Protein 4Y2M (pdb70)

Organism: Salmonella typhimurium (NCBI:txid90371)

Radius of gyration: 10.17 Å; Cα contacts (8 Å, |Δi|>4): 108; chains: 1; bounding box: 19×22×27 Å

InterPro domains:
  IPR006121 Heavy metal-associated domain, HMA [PF00403] (4-60)
  IPR006121 Heavy metal-associated domain, HMA [PS50846] (1-63)
  IPR006121 Heavy metal-associated domain, HMA [cd00371] (3-63)
  IPR036163 Heavy metal-associated domain superfamily [SSF55008] (3-62)

Foldseek 3Di:
DWKWAWPPQADPCSVVLLVVLQCVVPVPKDWDADNVRSMIDIDDPDDPVVSQVSCVVSVTHIDTD

B-factor: mean 24.21, std 12.2, range [10.39, 78.38]

Nearest PDB structures (foldseek):
  5f0u-assembly1_A  TM=9.841E-01  e=1.742E-12  Salmonella enterica subsp. enterica serovar Give str. S5-487
  2xmv-assembly1_A  TM=9.641E-01  e=7.329E-07  Synechocystis sp. PCC 6803
  2xmv-assembly1_B  TM=9.497E-01  e=1.405E-06  Synechocystis sp. PCC 6803
  4a47-assembly1_A  TM=9.427E-01  e=1.405E-06  Synechocystis sp. PCC 6803
  2xmk-assembly1_A  TM=9.264E-01  e=1.234E-06  Synechocystis sp. PCC 6803

Sequence (65 aa):
GMQFHIDDMTCGGCASTVKKKTILTLDANATVRTDPATRLVDVETSLSAEQIAAALQKAGFPPRER

CATH classification: 3.30.70.100

Structure (mmCIF, N/CA/C/O backbone):
data_4Y2M
#
_entry.id   4Y2M
#
_cell.length_a   36.993
_cell.length_b   36.993
_cell.length_c   169.761
_cell.angle_alpha   90.00
_cell.angle_beta   90.00
_cell.angle_gamma   120.00
#
_symmetry.space_group_name_H-M   'P 65 2 2'
#
loop_
_entity.id
_entity.type
_entity.pdbx_description
1 polymer 'Putative metal-binding transport protein'
2 non-polymer 'GOLD ION'
3 water water
#
loop_
_atom_site.group_PDB
_atom_site.id
_atom_site.type_symbol
_atom_site.label_atom_id
_atom_site.label_alt_id
_atom_site.label_comp_id
_atom_site.label_asym_id
_atom_site.label_entity_id
_atom_site.label_seq_id
_atom_site.pdbx_PDB_ins_code
_atom_site.Cartn_x
_atom_site.Cartn_y
_atom_site.Cartn_z
_atom_site.occupancy
_atom_site.B_iso_or_equiv
_atom_site.auth_seq_id
_atom_site.auth_comp_id
_atom_site.auth_asym_id
_atom_site.auth_atom_id
_atom_site.pdbx_PDB_model_num
ATOM 1 N N . GLY A 1 1 ? -0.691 -5.384 -12.086 1.00 54.63 0 GLY A N 1
ATOM 2 C CA . GLY A 1 1 ? -0.979 -5.665 -10.666 1.00 45.26 0 GLY A CA 1
ATOM 3 C C . GLY A 1 1 ? -0.861 -7.180 -10.494 1.00 40.29 0 GLY A C 1
ATOM 4 O O . GLY A 1 1 ? -1.689 -7.954 -10.982 1.00 47.38 0 GLY A O 1
ATOM 5 N N . MET A 1 2 ? 0.152 -7.550 -9.880 1.00 27.50 1 MET A N 1
ATOM 6 C CA . MET A 1 2 ? 0.547 -8.879 -9.784 1.00 23.68 1 MET A CA 1
ATOM 7 C C . MET A 1 2 ? 0.717 -9.203 -8.300 1.00 19.80 1 MET A C 1
ATOM 8 O O . MET A 1 2 ? 0.941 -8.291 -7.496 1.00 21.46 1 MET A O 1
ATOM 13 N N . GLN A 1 3 ? 0.528 -10.483 -7.854 1.00 19.14 2 GLN A N 1
ATOM 14 C CA . GLN A 1 3 ? 0.609 -10.783 -6.441 1.00 18.59 2 GLN A CA 1
ATOM 15 C C . GLN A 1 3 ? 1.387 -12.092 -6.254 1.00 17.32 2 GLN A C 1
ATOM 16 O O . GLN A 1 3 ? 1.244 -12.975 -7.131 1.00 20.32 2 GLN A O 1
ATOM 22 N N . PHE A 1 4 ? 2.211 -12.170 -5.268 1.00 16.83 3 PHE A N 1
ATOM 23 C CA . PHE A 1 4 ? 3.001 -13.285 -4.965 1.00 15.86 3 PHE A CA 1
ATOM 24 C C . PHE A 1 4 ? 2.804 -13.673 -3.539 1.00 17.42 3 PHE A C 1
ATOM 25 O O . PHE A 1 4 ? 2.648 -12.789 -2.668 1.00 18.37 3 PHE A O 1
ATOM 33 N N . HIS A 1 5 ? 2.914 -14.973 -3.226 1.00 13.62 4 HIS A N 1
ATOM 34 C CA . HIS A 1 5 ? 3.019 -15.420 -1.875 1.00 14.58 4 HIS A CA 1
ATOM 35 C C . HIS A 1 5 ? 4.425 -15.784 -1.568 1.00 14.95 4 HIS A C 1
ATOM 36 O O . HIS A 1 5 ? 5.056 -16.585 -2.361 1.00 15.65 4 HIS A O 1
ATOM 43 N N . ILE A 1 6 ? 5.009 -15.342 -0.485 1.00 14.26 5 ILE A N 1
ATOM 44 C CA . ILE A 1 6 ? 6.390 -15.604 -0.155 1.00 15.19 5 ILE A CA 1
ATOM 45 C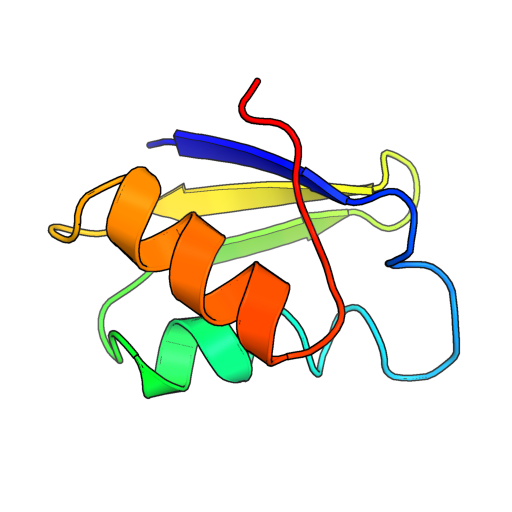 C . ILE A 1 6 ? 6.517 -16.220 1.193 1.00 19.25 5 ILE A C 1
ATOM 46 O O . ILE A 1 6 ? 6.491 -15.578 2.197 1.00 18.45 5 ILE A O 1
ATOM 51 N N . ASP A 1 7 ? 6.606 -17.522 1.208 1.00 20.48 6 ASP A N 1
ATOM 52 C CA . ASP A 1 7 ? 6.588 -18.224 2.451 1.00 24.33 6 ASP A CA 1
ATOM 53 C C . ASP A 1 7 ? 7.703 -17.927 3.335 1.00 25.36 6 ASP A C 1
ATOM 54 O O . ASP A 1 7 ? 7.541 -17.964 4.501 1.00 30.75 6 ASP A O 1
ATOM 59 N N . ASP A 1 8 ? 8.888 -17.521 2.782 1.00 23.99 7 ASP A N 1
ATOM 60 C CA . ASP A 1 8 ? 10.086 -17.193 3.581 1.00 29.18 7 ASP A CA 1
ATOM 61 C C . ASP A 1 8 ? 10.100 -15.812 4.106 1.00 27.21 7 ASP A C 1
ATOM 62 O O . ASP A 1 8 ? 11.087 -15.361 4.651 1.00 29.98 7 ASP A O 1
ATOM 67 N N . MET A 1 9 ? 9.026 -15.076 3.882 1.00 25.09 8 MET A N 1
ATOM 68 C CA . MET A 1 9 ? 8.990 -13.637 4.280 1.00 29.42 8 MET A CA 1
ATOM 69 C C . MET A 1 9 ? 8.373 -13.599 5.711 1.00 36.01 8 MET A C 1
ATOM 70 O O . MET A 1 9 ? 7.113 -13.256 5.922 1.00 41.29 8 MET A O 1
ATOM 75 N N . THR A 1 10 ? 9.181 -13.963 6.664 1.00 35.60 9 THR A N 1
ATOM 76 C CA . THR A 1 10 ? 8.771 -13.971 8.038 1.00 40.32 9 THR A CA 1
ATOM 77 C C . THR A 1 10 ? 9.871 -13.402 9.043 1.00 40.78 9 THR A C 1
ATOM 78 O O . THR A 1 10 ? 9.538 -12.879 10.066 1.00 47.47 9 THR A O 1
ATOM 82 N N . CYS A 1 11 ? 11.138 -13.592 8.721 1.00 40.87 10 CYS A N 1
ATOM 83 C CA . CYS A 1 11 ? 12.259 -13.206 9.640 1.00 45.92 10 CYS A CA 1
ATOM 84 C C . CYS A 1 11 ? 12.367 -11.656 9.800 1.00 49.34 10 CYS A C 1
ATOM 85 O O . CYS A 1 11 ? 11.814 -10.898 9.024 1.00 37.81 10 CYS A O 1
ATOM 88 N N . GLY A 1 12 ? 13.143 -11.235 10.768 1.00 45.85 11 GLY A N 1
ATOM 89 C CA . GLY A 1 12 ? 13.406 -9.855 10.972 1.00 44.39 11 GLY A CA 1
ATOM 90 C C . GLY A 1 12 ? 14.060 -9.236 9.767 1.00 38.29 11 GLY A C 1
ATOM 91 O O . GLY A 1 12 ? 15.161 -9.695 9.268 1.00 42.19 11 GLY A O 1
ATOM 92 N N . GLY A 1 13 ? 13.412 -8.222 9.254 1.00 40.10 12 GLY A N 1
ATOM 93 C CA . GLY A 1 13 ? 13.939 -7.433 8.181 1.00 33.44 12 GLY A CA 1
ATOM 94 C C . GLY A 1 13 ? 13.594 -7.997 6.758 1.00 32.84 12 GLY A C 1
ATOM 95 O O 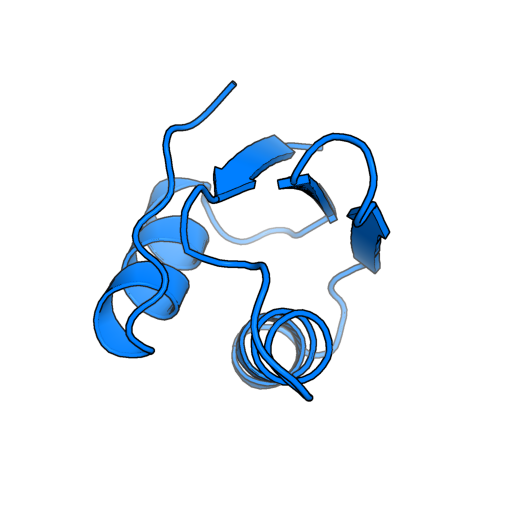. GLY A 1 13 ? 14.085 -7.455 5.695 1.00 30.01 12 GLY A O 1
ATOM 96 N N . CYS A 1 14 ? 12.862 -9.137 6.732 1.00 27.03 13 CYS A N 1
ATOM 97 C CA . CYS A 1 14 ? 12.634 -9.877 5.435 1.00 27.30 13 CYS A CA 1
ATOM 98 C C . CYS A 1 14 ? 11.694 -9.119 4.524 1.00 24.40 13 CYS A C 1
ATOM 99 O O . CYS A 1 14 ? 12.007 -8.918 3.311 1.00 21.86 13 CYS A O 1
ATOM 102 N N . ALA A 1 15 ? 10.635 -8.550 5.053 1.00 22.40 14 ALA A N 1
ATOM 103 C CA . ALA A 1 15 ? 9.670 -7.777 4.215 1.00 21.84 14 ALA A CA 1
ATOM 104 C C . ALA A 1 15 ? 10.409 -6.527 3.649 1.00 19.77 14 ALA A C 1
ATOM 105 O O . ALA A 1 15 ? 10.235 -6.211 2.453 1.00 16.96 14 ALA A O 1
ATOM 107 N N . SER A 1 16 ? 11.217 -5.871 4.457 1.00 19.94 15 SER A N 1
ATOM 108 C CA . SER A 1 16 ? 12.055 -4.752 3.944 1.00 19.08 15 SER A CA 1
ATOM 109 C C . SER A 1 16 ? 12.892 -5.189 2.876 1.00 19.51 15 SER A C 1
ATOM 110 O O . SER A 1 16 ? 13.019 -4.492 1.830 1.00 17.79 15 SER A O 1
ATOM 113 N N . THR A 1 17 ? 13.576 -6.391 2.963 1.00 19.03 16 THR A N 1
ATOM 114 C CA . THR A 1 17 ? 14.508 -6.798 1.965 1.00 19.19 16 THR A CA 1
ATOM 115 C C . THR A 1 17 ? 13.780 -7.107 0.644 1.00 17.53 16 THR A C 1
ATOM 116 O O . THR A 1 17 ? 14.229 -6.728 -0.445 1.00 17.66 16 THR A O 1
ATOM 120 N N . VAL A 1 18 ? 12.604 -7.717 0.771 1.00 15.94 17 VAL A N 1
ATOM 121 C CA . VAL A 1 18 ? 11.682 -7.961 -0.408 1.00 15.92 17 VAL A CA 1
ATOM 122 C C . VAL A 1 18 ? 11.382 -6.655 -1.123 1.00 14.81 17 VAL A C 1
ATOM 123 O O . VAL A 1 18 ? 11.494 -6.537 -2.331 1.00 14.22 17 VAL A O 1
ATOM 127 N N . LYS A 1 19 ? 10.898 -5.674 -0.343 1.00 14.15 18 LYS A N 1
ATOM 128 C CA A LYS A 1 19 ? 10.516 -4.353 -0.988 0.50 13.92 18 LYS A CA 1
ATOM 129 C CA B LYS A 1 19 ? 10.488 -4.395 -0.965 0.50 14.82 18 LYS A CA 1
ATOM 130 C C . LYS A 1 19 ? 11.714 -3.668 -1.612 1.00 14.57 18 LYS A C 1
ATOM 131 O O . LYS A 1 19 ? 11.607 -3.170 -2.729 1.00 14.30 18 LYS A O 1
ATOM 142 N N . LYS A 1 20 ? 12.856 -3.647 -0.901 1.00 14.11 19 LYS A N 1
ATOM 143 C CA . LYS A 1 20 ? 14.006 -3.043 -1.399 1.00 16.38 19 LYS A CA 1
ATOM 144 C C . LYS A 1 20 ? 14.534 -3.686 -2.650 1.00 15.58 19 LYS A C 1
ATOM 145 O O . LYS A 1 20 ? 14.956 -3.055 -3.618 1.00 16.40 19 LYS A O 1
ATOM 151 N N . THR A 1 21 ? 14.441 -5.044 -2.713 1.00 15.34 20 THR A N 1
ATOM 152 C CA . THR A 1 21 ? 14.867 -5.784 -3.867 1.00 16.32 20 THR A CA 1
ATOM 153 C C . THR A 1 21 ? 14.030 -5.318 -5.111 1.00 15.24 20 THR A C 1
ATOM 154 O O . THR A 1 21 ? 14.563 -5.129 -6.178 1.00 16.44 20 THR A O 1
ATOM 158 N N . ILE A 1 22 ? 12.698 -5.224 -4.934 1.00 15.49 21 ILE A N 1
ATOM 159 C CA . ILE A 1 22 ? 11.847 -4.902 -6.049 1.00 15.66 21 ILE A CA 1
ATOM 160 C C . ILE A 1 22 ? 12.109 -3.446 -6.502 1.00 14.56 21 ILE A C 1
ATOM 161 O O . ILE A 1 22 ? 12.192 -3.156 -7.642 1.00 15.50 21 ILE A O 1
ATOM 166 N N . LEU A 1 23 ? 12.230 -2.547 -5.528 1.00 13.71 22 LEU A N 1
ATOM 167 C CA . LEU A 1 23 ? 12.477 -1.105 -5.854 1.00 14.05 22 LEU A CA 1
ATOM 168 C C . LEU A 1 23 ? 13.839 -0.903 -6.503 1.00 16.32 22 LEU A C 1
ATOM 169 O O . LEU A 1 23 ? 13.984 -0.001 -7.330 1.00 19.57 22 LEU A O 1
ATOM 174 N N . THR A 1 24 ? 14.830 -1.749 -6.191 1.00 17.32 23 THR A N 1
ATOM 175 C CA . THR A 1 24 ? 16.081 -1.666 -6.845 1.00 19.74 23 THR A CA 1
ATOM 176 C C . THR A 1 24 ? 15.973 -2.121 -8.301 1.00 17.57 23 THR A C 1
ATOM 177 O O . THR A 1 24 ? 16.586 -1.531 -9.229 1.00 22.34 23 THR A O 1
ATOM 181 N N . LEU A 1 25 ? 15.184 -3.134 -8.548 1.00 17.01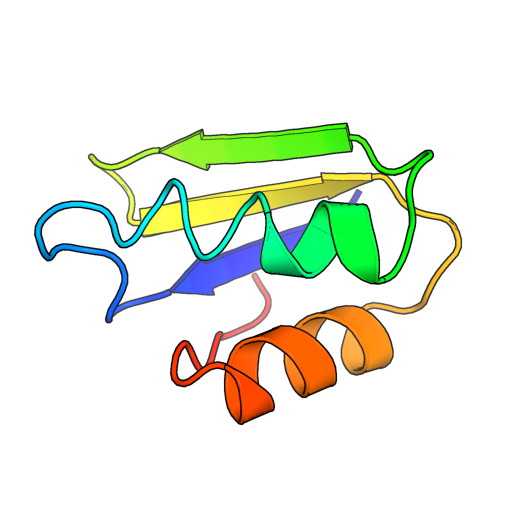 24 LEU A N 1
ATOM 182 C CA . LEU A 1 25 ? 14.964 -3.598 -9.928 1.00 18.34 24 LEU A CA 1
ATOM 183 C C . LEU A 1 25 ? 14.131 -2.543 -10.707 1.00 18.60 24 LEU A C 1
ATOM 184 O O . LEU A 1 25 ? 14.344 -2.339 -11.894 1.00 21.41 24 LEU A O 1
ATOM 189 N N . ASP A 1 26 ? 13.120 -1.952 -10.079 1.00 18.95 25 ASP A N 1
ATOM 190 C CA . ASP A 1 26 ? 12.220 -0.973 -10.788 1.00 16.94 25 ASP A CA 1
ATOM 191 C C . ASP A 1 26 ? 11.871 0.120 -9.733 1.00 17.51 25 ASP A C 1
ATOM 192 O O . ASP A 1 26 ? 10.984 -0.044 -8.932 1.00 16.92 25 ASP A O 1
ATOM 197 N N . ALA A 1 27 ? 12.558 1.235 -9.862 1.00 18.67 26 ALA A N 1
ATOM 198 C CA . ALA A 1 27 ? 12.365 2.290 -8.888 1.00 18.40 26 ALA A CA 1
ATOM 199 C C . ALA A 1 27 ? 11.005 2.927 -8.979 1.00 19.16 26 ALA A C 1
ATOM 200 O O . ALA A 1 27 ? 10.617 3.641 -8.001 1.00 20.04 26 ALA A O 1
ATOM 202 N N . ASN A 1 28 ? 10.269 2.715 -10.050 1.00 18.11 27 ASN A N 1
ATOM 203 C CA . ASN A 1 28 ? 8.911 3.239 -10.176 1.00 18.44 27 ASN A CA 1
ATOM 204 C C . ASN A 1 28 ? 7.819 2.260 -9.781 1.00 19.09 27 ASN A C 1
ATOM 205 O O . ASN A 1 28 ? 6.626 2.533 -9.919 1.00 20.39 27 ASN A O 1
ATOM 210 N N . ALA A 1 29 ? 8.228 1.040 -9.308 1.00 17.95 28 ALA A N 1
ATOM 211 C CA . ALA A 1 29 ? 7.223 0.093 -8.926 1.00 18.11 28 ALA A CA 1
ATOM 212 C C . ALA A 1 29 ? 6.457 0.459 -7.653 1.00 17.13 28 ALA A C 1
ATOM 213 O O . ALA A 1 29 ? 7.000 1.311 -6.809 1.00 22.12 28 ALA A O 1
ATOM 215 N N . THR A 1 30 ? 5.315 -0.038 -7.443 1.00 17.45 29 THR A N 1
ATOM 216 C CA . THR A 1 30 ? 4.567 0.133 -6.212 1.00 19.76 29 THR A CA 1
ATOM 217 C C . THR A 1 30 ? 4.552 -1.278 -5.574 1.00 21.41 29 THR A C 1
ATOM 218 O O . THR A 1 30 ? 4.359 -2.279 -6.291 1.00 25.83 29 THR A O 1
ATOM 222 N N . VAL A 1 31 ? 4.850 -1.404 -4.329 1.00 21.05 30 VAL A N 1
ATOM 223 C CA . VAL A 1 31 ? 5.035 -2.759 -3.655 1.00 17.87 30 VAL A CA 1
ATOM 224 C C . VAL A 1 31 ? 4.383 -2.715 -2.322 1.00 22.48 30 VAL A C 1
ATOM 225 O O . VAL A 1 31 ? 4.688 -1.759 -1.518 1.00 31.03 30 VAL A O 1
ATOM 229 N N . ARG A 1 32 ? 3.565 -3.647 -2.035 1.00 21.85 31 ARG A N 1
ATOM 230 C CA . ARG A 1 32 ? 2.830 -3.714 -0.677 1.00 26.35 31 ARG A CA 1
ATOM 231 C C . ARG A 1 32 ? 3.260 -5.083 -0.159 1.00 22.98 31 ARG A C 1
ATOM 232 O O . ARG A 1 32 ? 3.205 -6.076 -0.955 1.00 22.39 31 ARG A O 1
ATOM 240 N N . THR A 1 33 ? 3.658 -5.193 1.074 1.00 17.88 32 THR A N 1
ATOM 241 C CA . THR A 1 33 ? 3.864 -6.453 1.734 1.00 16.32 32 THR A CA 1
ATOM 242 C C . THR A 1 33 ? 2.965 -6.561 2.952 1.00 20.30 32 THR A C 1
ATOM 243 O O . THR A 1 33 ? 2.639 -5.544 3.629 1.00 21.64 32 THR A O 1
ATOM 247 N N . ASP A 1 34 ? 2.466 -7.789 3.212 1.00 17.90 33 ASP A N 1
ATOM 248 C CA . ASP A 1 34 ? 1.571 -8.025 4.419 1.00 18.90 33 ASP A CA 1
ATOM 249 C C . ASP A 1 34 ? 2.110 -9.115 5.227 1.00 18.50 33 ASP A C 1
ATOM 250 O O . ASP A 1 34 ? 2.093 -10.271 4.773 1.00 19.19 33 ASP A O 1
ATOM 255 N N . PRO A 1 35 ? 2.572 -8.878 6.441 1.00 19.41 34 PRO A N 1
ATOM 256 C CA . PRO A 1 35 ? 3.160 -9.991 7.169 1.00 20.81 34 PRO A CA 1
ATOM 257 C C . PRO A 1 35 ? 2.163 -11.035 7.626 1.00 18.75 34 PRO A C 1
ATOM 258 O O . PRO A 1 35 ? 2.585 -12.186 7.832 1.00 21.95 34 PRO A O 1
ATOM 262 N N . ALA A 1 36 ? 0.905 -10.663 7.735 1.00 17.35 35 ALA A N 1
ATOM 263 C CA . ALA A 1 36 ? -0.106 -11.636 8.170 1.00 17.29 35 ALA A CA 1
ATOM 264 C C . ALA A 1 36 ? -0.385 -12.695 7.113 1.00 15.53 35 ALA A C 1
ATOM 265 O O . ALA A 1 36 ? -0.659 -13.842 7.433 1.00 18.10 35 ALA A O 1
ATOM 267 N N . THR A 1 37 ? -0.269 -12.318 5.822 1.00 14.30 36 THR A N 1
ATOM 268 C CA . THR A 1 37 ? -0.685 -13.175 4.705 1.00 12.73 36 THR A CA 1
ATOM 269 C C . THR A 1 37 ? 0.542 -13.628 3.880 1.00 12.87 36 THR A C 1
ATOM 270 O O . THR A 1 37 ? 0.383 -14.524 3.016 1.00 13.32 36 THR A O 1
ATOM 274 N N . ARG A 1 38 ? 1.699 -13.009 4.154 1.00 13.81 37 ARG A N 1
ATOM 275 C CA . ARG A 1 38 ? 2.938 -13.250 3.361 1.00 15.11 37 ARG A CA 1
ATOM 276 C C . ARG A 1 38 ? 2.694 -12.975 1.928 1.00 13.52 37 ARG A C 1
ATOM 277 O O . ARG A 1 38 ? 3.432 -13.514 1.047 1.00 16.73 37 ARG A O 1
ATOM 285 N N . LEU A 1 39 ? 1.744 -12.093 1.583 1.00 13.21 38 LEU A N 1
ATOM 286 C CA . LEU A 1 39 ? 1.450 -11.630 0.238 1.00 14.44 38 LEU A CA 1
ATOM 287 C C . LEU A 1 39 ? 2.239 -10.362 -0.101 1.00 16.19 38 LEU A C 1
ATOM 288 O O . LEU A 1 39 ? 2.366 -9.455 0.732 1.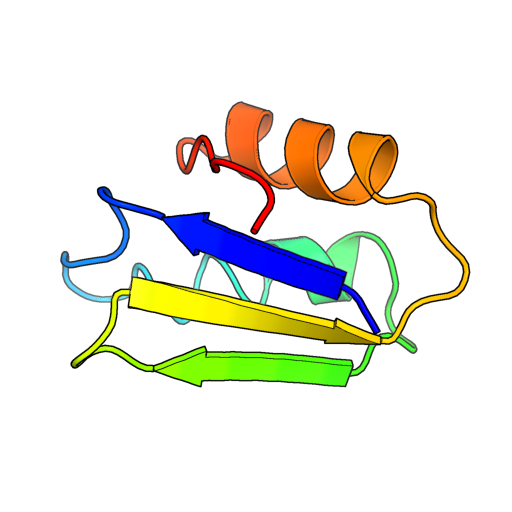00 16.77 38 LEU A O 1
ATOM 293 N N . VAL A 1 40 ? 2.651 -10.272 -1.359 1.00 16.26 39 VAL A N 1
ATOM 294 C CA . VAL A 1 40 ? 3.410 -9.099 -1.900 1.00 16.03 39 VAL A CA 1
ATOM 295 C C . VAL A 1 40 ? 2.648 -8.733 -3.149 1.00 17.41 39 VAL A C 1
ATOM 296 O O . VAL A 1 40 ? 2.451 -9.542 -4.100 1.00 17.44 39 VAL A O 1
ATOM 300 N N . ASP A 1 41 ? 2.129 -7.492 -3.218 1.00 18.33 40 ASP A N 1
ATOM 301 C CA . ASP A 1 41 ? 1.387 -6.980 -4.328 1.00 18.75 40 ASP A CA 1
ATOM 302 C C . ASP A 1 41 ? 2.321 -5.949 -5.070 1.00 17.51 40 ASP A C 1
ATOM 303 O O . ASP A 1 41 ? 2.981 -5.157 -4.439 1.00 18.38 40 ASP A O 1
ATOM 308 N N . VAL A 1 42 ? 2.453 -6.083 -6.382 1.00 16.42 41 VAL A N 1
ATOM 309 C CA . VAL A 1 42 ? 3.378 -5.263 -7.154 1.00 15.34 41 VAL A CA 1
ATOM 310 C C . VAL A 1 42 ? 2.708 -4.677 -8.327 1.00 15.10 41 VAL A C 1
ATOM 311 O O . VAL A 1 42 ? 2.074 -5.386 -9.147 1.00 18.54 41 VAL A O 1
ATOM 315 N N . GLU A 1 43 ? 2.895 -3.350 -8.544 1.00 17.41 42 GLU A N 1
ATOM 316 C CA . GLU A 1 43 ? 2.547 -2.703 -9.787 1.00 18.80 42 GLU A CA 1
ATOM 317 C C . GLU A 1 43 ? 3.777 -2.284 -10.435 1.00 18.19 42 GLU A C 1
ATOM 318 O O . GLU A 1 43 ? 4.572 -1.559 -9.911 1.00 17.39 42 GLU A O 1
ATOM 324 N N . THR A 1 44 ? 4.039 -2.761 -11.675 1.00 15.85 43 THR A N 1
ATOM 325 C CA . THR A 1 44 ? 5.243 -2.519 -12.407 1.00 15.69 43 THR A CA 1
ATOM 326 C C . THR A 1 44 ? 5.047 -2.765 -13.901 1.00 16.09 43 THR A C 1
ATOM 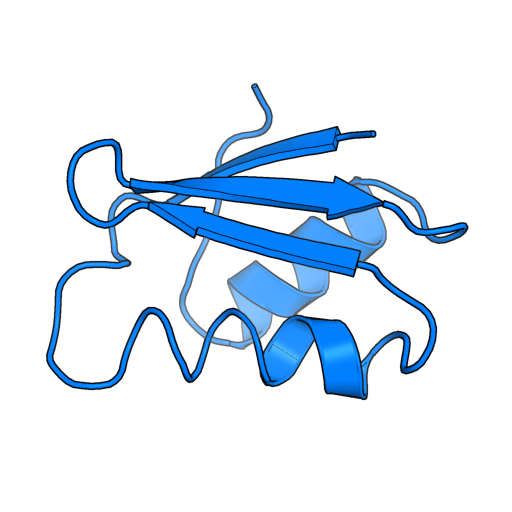327 O O . THR A 1 44 ? 4.136 -3.505 -14.253 1.00 18.11 43 THR A O 1
ATOM 331 N N . SER A 1 45 ? 5.847 -2.181 -14.695 1.00 18.47 44 SER A N 1
ATOM 332 C CA . SER A 1 45 ? 5.843 -2.506 -16.146 1.00 18.86 44 SER A CA 1
ATOM 333 C C . SER A 1 45 ? 6.694 -3.692 -16.482 1.00 17.95 44 SER A C 1
ATOM 334 O O . SER A 1 45 ? 6.583 -4.230 -17.624 1.00 20.37 44 SER A O 1
ATOM 337 N N . LEU A 1 46 ? 7.536 -4.171 -15.555 1.00 15.30 45 LEU A N 1
ATOM 338 C CA . LEU A 1 46 ? 8.254 -5.452 -15.726 1.00 16.89 45 LEU A CA 1
ATOM 339 C C . LEU A 1 46 ? 7.315 -6.588 -15.664 1.00 14.76 45 LEU A C 1
ATOM 340 O O . LEU A 1 46 ? 6.188 -6.527 -15.193 1.00 15.77 45 LEU A O 1
ATOM 345 N N . SER A 1 47 ? 7.811 -7.769 -16.114 1.00 13.14 46 SER A N 1
ATOM 346 C CA . SER A 1 47 ? 6.973 -8.940 -16.093 1.00 12.28 46 SER A CA 1
ATOM 347 C C . SER A 1 47 ? 6.959 -9.610 -14.742 1.00 11.65 46 SER A C 1
ATOM 348 O O . SER A 1 47 ? 7.856 -9.400 -13.923 1.00 13.59 46 SER A O 1
ATOM 351 N N . ALA A 1 48 ? 5.980 -10.462 -14.511 1.00 11.72 47 ALA A N 1
ATOM 352 C CA . ALA A 1 48 ? 5.909 -11.225 -13.345 1.00 10.95 47 ALA A CA 1
ATOM 353 C C . ALA A 1 48 ? 7.128 -12.160 -13.165 1.00 10.86 47 ALA A C 1
ATOM 354 O O . ALA A 1 48 ? 7.604 -12.353 -12.039 1.00 11.91 47 ALA A O 1
ATOM 356 N N . GLU A 1 49 ? 7.623 -12.670 -14.287 1.00 10.39 48 GLU A N 1
ATOM 357 C CA . GLU A 1 49 ? 8.805 -13.529 -14.237 1.00 12.07 48 GLU A CA 1
ATOM 358 C C . GLU A 1 49 ? 10.060 -12.782 -13.872 1.00 11.84 48 GLU A C 1
AT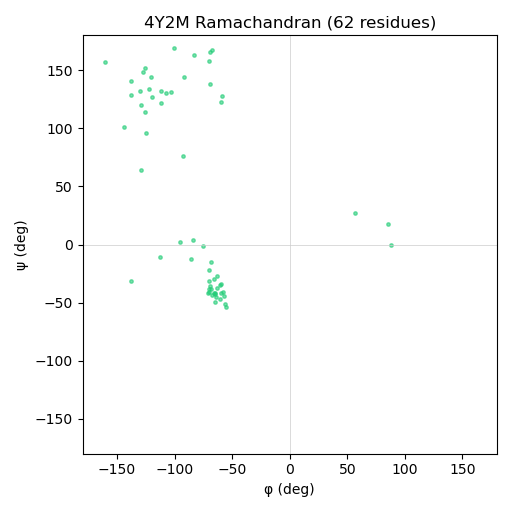OM 359 O O . GLU A 1 49 ? 10.895 -13.284 -13.145 1.00 11.79 48 GLU A O 1
ATOM 365 N N . GLN A 1 50 ? 10.196 -11.521 -14.321 1.00 10.63 49 GLN A N 1
ATOM 366 C CA . GLN A 1 50 ? 11.320 -10.680 -13.908 1.00 11.26 49 GLN A CA 1
ATOM 367 C C . GLN A 1 50 ? 11.301 -10.348 -12.428 1.00 11.02 49 GLN A C 1
ATOM 368 O O . GLN A 1 50 ? 12.322 -10.416 -11.743 1.00 12.06 49 GLN A O 1
ATOM 374 N N . ILE A 1 51 ? 10.082 -10.039 -11.907 1.00 11.45 50 ILE A N 1
ATOM 375 C CA . ILE A 1 51 ? 9.984 -9.794 -10.507 1.00 12.60 50 ILE A CA 1
ATOM 376 C C . ILE A 1 51 ? 10.310 -11.048 -9.736 1.00 11.85 50 ILE A C 1
ATOM 377 O O . ILE A 1 51 ? 11.070 -11.037 -8.746 1.00 12.51 50 ILE A O 1
ATOM 382 N N . ALA A 1 52 ? 9.689 -12.197 -10.086 1.00 12.53 51 ALA A N 1
ATOM 383 C CA . ALA A 1 52 ? 9.951 -13.460 -9.393 1.00 11.40 51 ALA A CA 1
ATOM 384 C C . ALA A 1 52 ? 11.421 -13.849 -9.453 1.00 11.89 51 ALA A C 1
ATOM 385 O O . ALA A 1 52 ? 11.940 -14.348 -8.439 1.00 12.24 51 ALA A O 1
ATOM 387 N N . ALA A 1 53 ? 12.071 -13.668 -10.595 1.00 12.08 52 ALA A N 1
ATOM 388 C CA . ALA A 1 53 ? 13.503 -14.005 -10.716 1.00 11.75 52 ALA A CA 1
ATOM 389 C C . ALA A 1 53 ? 14.314 -13.235 -9.756 1.00 13.09 52 ALA A C 1
ATOM 390 O O . ALA A 1 53 ? 15.222 -13.768 -9.136 1.00 14.09 52 ALA A O 1
ATOM 392 N N . ALA A 1 54 ? 14.021 -11.944 -9.587 1.00 12.24 53 ALA A N 1
ATOM 393 C CA . ALA A 1 54 ? 14.734 -11.086 -8.638 1.00 13.26 53 ALA A CA 1
ATOM 394 C C . ALA A 1 54 ? 14.508 -11.526 -7.194 1.00 12.25 53 ALA A C 1
ATOM 395 O O . ALA A 1 54 ? 15.411 -11.555 -6.365 1.00 14.71 53 ALA A O 1
ATOM 397 N N . LEU A 1 55 ? 13.294 -11.854 -6.867 1.00 11.28 54 LEU A N 1
ATOM 398 C CA . LEU A 1 55 ? 12.945 -12.307 -5.537 1.00 11.23 54 LEU A CA 1
ATOM 399 C C . LEU A 1 55 ? 13.643 -13.606 -5.223 1.00 11.57 54 LEU A C 1
ATOM 400 O O . LEU A 1 55 ? 14.181 -13.786 -4.141 1.00 12.71 54 LEU A O 1
ATOM 405 N N . GLN A 1 56 ? 13.620 -14.537 -6.186 1.00 11.94 55 GLN A N 1
ATOM 406 C CA . GLN A 1 56 ? 14.343 -15.851 -6.039 1.00 12.00 55 GLN A CA 1
ATOM 407 C C . GLN A 1 56 ? 15.807 -15.597 -5.763 1.00 14.09 55 GLN A C 1
ATOM 408 O O . GLN A 1 56 ? 16.339 -16.168 -4.774 1.00 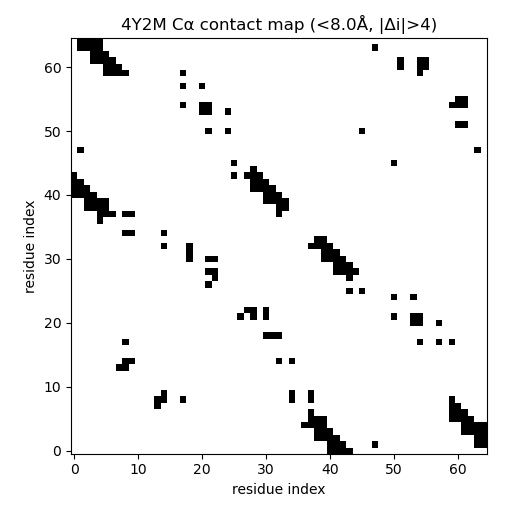13.44 55 GLN A O 1
ATOM 414 N N . LYS A 1 57 ? 16.474 -14.792 -6.548 1.00 12.86 56 LYS A N 1
ATOM 415 C CA . LYS A 1 57 ? 17.940 -14.535 -6.400 1.00 15.13 56 LYS A CA 1
ATOM 416 C C . LYS A 1 57 ? 18.216 -13.969 -5.042 1.00 15.83 56 LYS A C 1
ATOM 417 O O . LYS A 1 57 ? 19.342 -14.160 -4.522 1.00 18.24 56 LYS A O 1
ATOM 423 N N . ALA A 1 58 ? 17.320 -13.167 -4.474 1.00 14.01 57 ALA A N 1
ATOM 424 C CA . ALA A 1 58 ? 17.427 -12.602 -3.153 1.00 14.47 57 ALA A CA 1
ATOM 425 C C . ALA A 1 58 ? 17.163 -13.554 -2.022 1.00 15.63 57 ALA A C 1
ATOM 426 O O . ALA A 1 58 ? 17.168 -13.161 -0.874 1.00 17.30 57 ALA A O 1
ATOM 428 N N . GLY A 1 59 ? 16.832 -14.801 -2.319 1.00 13.64 58 GLY A N 1
ATOM 429 C CA . GLY A 1 59 ? 16.422 -15.753 -1.278 1.00 14.55 58 GLY A CA 1
ATOM 430 C C . GLY A 1 59 ? 15.006 -15.799 -0.839 1.00 14.76 58 GLY A C 1
ATOM 431 O O . GLY A 1 59 ? 14.632 -16.281 0.270 1.00 16.73 58 GLY A O 1
ATOM 432 N N . PHE A 1 60 ? 14.080 -15.235 -1.657 1.00 13.98 59 PHE A N 1
ATOM 433 C CA . PHE A 1 60 ? 12.660 -15.172 -1.316 1.00 13.97 59 PHE A CA 1
ATOM 434 C C . PHE A 1 60 ? 11.825 -15.700 -2.458 1.00 14.41 59 PHE A C 1
ATOM 435 O O . PHE A 1 60 ? 11.035 -15.018 -3.099 1.00 14.74 59 PHE A O 1
ATOM 443 N N . PRO A 1 61 ? 11.981 -17.019 -2.787 1.00 14.80 60 PRO A N 1
ATOM 444 C CA . PRO A 1 61 ? 11.212 -17.566 -3.883 1.00 14.14 60 PRO A CA 1
ATOM 445 C C . PRO A 1 61 ? 9.692 -17.436 -3.696 1.00 13.90 60 PRO A C 1
ATOM 446 O O . PRO A 1 61 ? 9.213 -17.851 -2.631 1.00 15.84 60 PRO A O 1
ATOM 450 N N . PRO A 1 62 ? 9.008 -16.897 -4.668 1.00 15.17 61 PRO A N 1
ATOM 451 C CA . PRO A 1 62 ? 7.555 -16.708 -4.566 1.00 15.97 61 PRO A CA 1
ATOM 452 C C . PRO A 1 62 ? 6.818 -17.700 -5.247 1.00 22.94 61 PRO A C 1
ATOM 453 O O . PRO A 1 62 ? 7.346 -18.380 -6.208 1.00 22.32 61 PRO A O 1
ATOM 457 N N . ARG A 1 63 ? 5.478 -17.731 -5.014 1.00 21.40 62 ARG A N 1
ATOM 458 C CA . ARG A 1 63 ? 4.520 -18.433 -5.904 1.00 24.19 62 ARG A CA 1
ATOM 459 C C . ARG A 1 63 ? 3.564 -17.352 -6.397 1.00 24.78 62 ARG A C 1
ATOM 460 O O . ARG A 1 63 ? 3.090 -16.564 -5.588 1.00 20.67 62 ARG A O 1
ATOM 468 N N . GLU A 1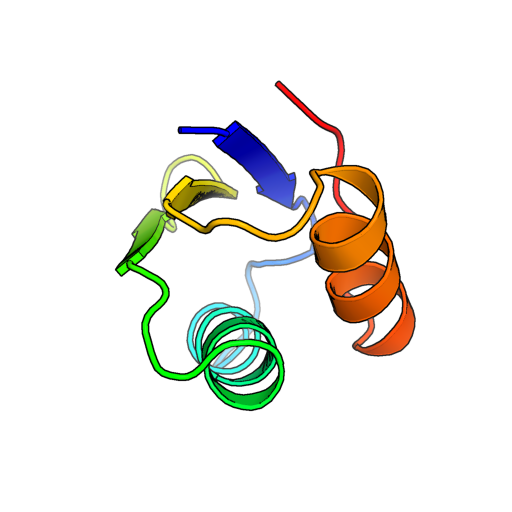 64 ? 3.364 -17.200 -7.745 1.00 27.78 63 GLU A N 1
ATOM 469 C CA . GLU A 1 64 ? 2.469 -16.221 -8.269 1.00 30.41 63 GLU A CA 1
ATOM 470 C C . GLU A 1 64 ? 1.036 -16.595 -7.951 1.00 33.15 63 GLU A C 1
ATOM 471 O O . GLU A 1 64 ? 0.641 -17.781 -8.083 1.00 33.36 63 GLU A O 1
ATOM 477 N N . ARG A 1 65 ? 0.255 -15.589 -7.559 1.00 31.30 64 ARG A N 1
ATOM 478 C CA . ARG A 1 65 ? -1.118 -15.806 -7.085 1.00 36.42 64 ARG A CA 1
ATOM 479 C C . ARG A 1 65 ? -2.031 -14.913 -7.862 1.00 38.82 64 ARG A C 1
ATOM 480 O O . ARG A 1 65 ? -1.674 -14.494 -9.005 1.00 48.14 64 ARG A O 1
#

Secondary structure (DSSP, 8-state):
-EEEE-TTTTSTTHHHHHHHHHHHH-TT-EEEEETTTTEEEEE-SS-HHHHHHHHHHTT---EE-

Solvent-accessible surface area: 3900 Å² total; per-residue (Å²): 92,26,58,2,36,0,89,75,5,86,72,84,48,16,28,48,61,0,66,136,28,0,76,123,80,24,87,139,11,55,20,147,28,60,111,93,64,89,37,0,57,1,103,32,120,62,42,16,121,96,0,17,44,13,0,98,174,40,48,16,55,11,164,106,161